Protein AF-A0A9W8P6G5-F1 (afdb_monomer_lite)

Structure (mmCIF, N/CA/C/O backbone):
data_AF-A0A9W8P6G5-F1
#
_entry.id   AF-A0A9W8P6G5-F1
#
loop_
_atom_site.group_PDB
_atom_site.id
_atom_site.type_symbol
_atom_site.label_atom_id
_atom_site.label_alt_id
_atom_site.label_comp_id
_atom_site.label_asym_id
_atom_site.label_entity_id
_atom_site.label_seq_id
_atom_site.pdbx_PDB_ins_code
_atom_site.Cartn_x
_atom_site.Cartn_y
_atom_site.Cartn_z
_atom_site.occupancy
_atom_site.B_iso_or_equiv
_atom_site.auth_seq_id
_atom_site.auth_comp_id
_atom_site.auth_asym_id
_atom_site.auth_atom_id
_atom_site.pdbx_PDB_model_num
ATOM 1 N N . PHE A 1 1 ? 13.812 -18.968 -10.336 1.00 91.19 1 PHE A N 1
ATOM 2 C CA . PHE A 1 1 ? 12.699 -19.019 -11.310 1.00 91.19 1 PHE A CA 1
ATOM 3 C C . PHE A 1 1 ? 12.778 -17.859 -12.297 1.00 91.19 1 PHE A C 1
ATOM 5 O O . PHE A 1 1 ? 13.149 -18.096 -13.442 1.00 91.19 1 PHE A O 1
ATOM 12 N N . ASN A 1 2 ? 12.511 -16.616 -11.873 1.00 91.50 2 ASN A N 1
ATOM 13 C CA . ASN A 1 2 ? 12.300 -15.522 -12.827 1.00 91.50 2 ASN A CA 1
ATOM 14 C C . ASN A 1 2 ? 13.568 -15.050 -13.570 1.00 91.50 2 ASN A C 1
ATOM 16 O O . ASN A 1 2 ? 13.458 -14.570 -14.688 1.00 91.50 2 ASN A O 1
ATOM 20 N N . HIS A 1 3 ? 14.771 -15.324 -13.045 1.00 89.00 3 HIS A N 1
ATOM 21 C CA . HIS A 1 3 ? 16.033 -15.153 -13.786 1.00 89.00 3 HIS A CA 1
ATOM 22 C C . HIS A 1 3 ? 16.044 -15.883 -15.148 1.00 89.00 3 HIS A C 1
ATOM 24 O O . HIS A 1 3 ? 16.678 -15.420 -16.088 1.00 89.00 3 HIS A O 1
ATOM 30 N N . ARG A 1 4 ? 15.312 -16.998 -15.289 1.00 92.75 4 ARG A N 1
ATOM 31 C CA . ARG A 1 4 ? 15.231 -17.760 -16.546 1.00 92.75 4 ARG A CA 1
ATOM 32 C C . ARG A 1 4 ? 14.112 -17.291 -17.480 1.00 92.75 4 ARG A C 1
ATOM 34 O O . ARG A 1 4 ? 14.290 -17.345 -18.689 1.00 92.75 4 ARG A O 1
ATOM 41 N N . TYR A 1 5 ? 12.961 -16.908 -16.931 1.00 93.44 5 TYR A N 1
ATOM 42 C CA . TYR A 1 5 ? 11.731 -16.686 -17.710 1.00 93.44 5 TYR A CA 1
ATOM 43 C C . TYR A 1 5 ? 11.374 -15.217 -17.918 1.00 93.44 5 TYR A C 1
ATOM 45 O O . TYR A 1 5 ? 10.550 -14.914 -18.77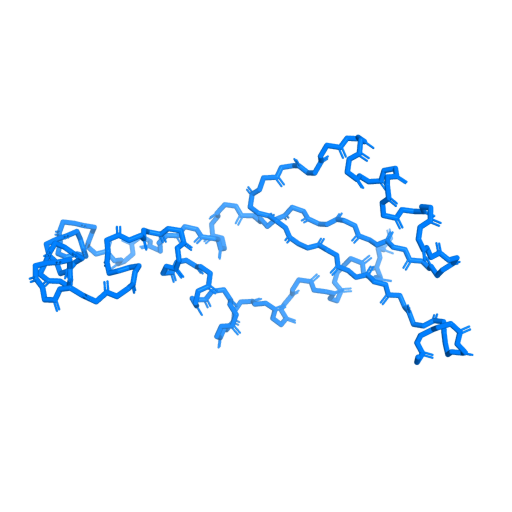0 1.00 93.44 5 TYR A O 1
ATOM 53 N N . GLN A 1 6 ? 12.018 -14.323 -17.172 1.00 93.06 6 GLN A N 1
ATOM 54 C CA . GLN A 1 6 ? 11.970 -12.883 -17.372 1.00 93.06 6 GLN A CA 1
ATOM 55 C C . GLN A 1 6 ? 10.550 -12.271 -17.380 1.00 93.06 6 GLN A C 1
ATOM 57 O O . GLN A 1 6 ? 10.283 -11.326 -18.119 1.00 93.06 6 GLN A O 1
ATOM 62 N N . TYR A 1 7 ? 9.634 -12.785 -16.550 1.00 93.75 7 TYR A N 1
ATOM 63 C CA . TYR A 1 7 ? 8.308 -12.185 -16.377 1.00 93.75 7 TYR A CA 1
ATOM 64 C C . TYR A 1 7 ? 8.409 -10.814 -15.699 1.00 93.75 7 TYR A C 1
ATOM 66 O O . TYR A 1 7 ? 9.255 -10.642 -14.815 1.00 93.75 7 TYR A O 1
ATOM 74 N N . PRO A 1 8 ? 7.538 -9.858 -16.059 1.00 93.75 8 PRO A N 1
ATOM 75 C CA . PRO A 1 8 ? 7.537 -8.549 -15.430 1.00 93.75 8 PRO A CA 1
ATOM 76 C C . PRO A 1 8 ? 7.104 -8.621 -13.963 1.00 93.75 8 PRO A C 1
ATOM 78 O O . PRO A 1 8 ? 6.306 -9.477 -13.574 1.00 93.75 8 PRO A O 1
ATOM 81 N N . TRP A 1 9 ? 7.587 -7.673 -13.165 1.00 93.81 9 TRP A N 1
ATOM 82 C CA . TRP A 1 9 ? 7.105 -7.439 -11.805 1.00 93.81 9 TRP A CA 1
ATOM 83 C C . TRP A 1 9 ? 6.168 -6.238 -11.771 1.00 93.81 9 TRP A C 1
ATOM 85 O O . TRP A 1 9 ? 6.439 -5.219 -12.401 1.00 93.81 9 TRP A O 1
ATOM 95 N N . VAL A 1 10 ? 5.089 -6.339 -10.997 1.00 93.44 10 VAL A N 1
ATOM 96 C CA . VAL A 1 10 ? 4.181 -5.221 -10.724 1.00 93.44 10 VAL A CA 1
ATOM 97 C C . VAL A 1 10 ? 4.102 -5.040 -9.215 1.00 93.44 10 VAL A C 1
ATOM 99 O O . VAL A 1 10 ? 3.667 -5.942 -8.503 1.00 93.44 10 VAL A O 1
ATOM 102 N N . PHE A 1 11 ? 4.529 -3.876 -8.737 1.00 94.06 11 PHE A N 1
ATOM 103 C CA . PHE A 1 11 ? 4.421 -3.467 -7.343 1.00 94.06 11 PHE A CA 1
ATOM 104 C C . PHE A 1 11 ? 3.282 -2.464 -7.208 1.00 94.06 11 PHE A C 1
ATOM 106 O O . PHE A 1 11 ? 3.230 -1.481 -7.947 1.00 94.06 11 PHE A O 1
ATOM 113 N N . LEU A 1 12 ? 2.376 -2.710 -6.265 1.00 93.50 12 LEU A N 1
ATOM 114 C CA . LEU A 1 12 ? 1.247 -1.837 -5.957 1.00 93.50 12 LEU A CA 1
ATOM 115 C C . LEU A 1 12 ? 1.340 -1.396 -4.501 1.00 93.50 12 LEU A C 1
ATOM 117 O O . LEU A 1 12 ? 1.657 -2.216 -3.641 1.00 93.50 12 LEU A O 1
ATOM 121 N N . ASN A 1 13 ? 1.063 -0.124 -4.237 1.00 94.75 13 ASN A N 1
ATOM 122 C CA . ASN A 1 13 ? 1.048 0.427 -2.885 1.00 94.75 13 ASN A CA 1
ATOM 123 C C . ASN A 1 13 ? -0.043 1.488 -2.738 1.00 94.75 13 ASN A C 1
ATOM 125 O O . ASN A 1 13 ? -0.452 2.085 -3.732 1.00 94.75 13 ASN A O 1
ATOM 129 N N . ASP A 1 14 ? -0.524 1.718 -1.519 1.00 94.00 14 ASP A N 1
ATOM 130 C CA . ASP A 1 14 ? -1.473 2.794 -1.209 1.00 94.00 14 ASP A CA 1
ATOM 131 C C . ASP A 1 14 ? -0.808 4.172 -1.066 1.00 94.00 14 ASP A C 1
ATOM 133 O O . ASP A 1 14 ? -1.494 5.193 -1.038 1.00 94.00 14 ASP A O 1
ATOM 137 N N . GLU A 1 15 ? 0.525 4.205 -1.063 1.00 94.81 15 GLU A N 1
ATOM 138 C CA . GLU A 1 15 ? 1.347 5.413 -1.098 1.00 94.81 15 GLU A CA 1
ATOM 139 C C . GLU A 1 15 ? 2.373 5.369 -2.241 1.00 94.81 15 GLU A C 1
ATOM 141 O O . GLU A 1 15 ? 2.736 4.306 -2.752 1.00 94.81 15 GLU A O 1
ATOM 146 N N . GLU A 1 16 ? 2.877 6.537 -2.639 1.00 95.31 16 GLU A N 1
ATOM 147 C CA . GLU A 1 16 ? 3.898 6.643 -3.682 1.00 95.31 16 GLU A CA 1
ATOM 148 C C . GLU A 1 16 ? 5.195 5.935 -3.273 1.00 95.31 16 GLU A C 1
ATOM 150 O O . GLU A 1 16 ? 5.779 6.204 -2.222 1.00 95.31 16 GLU A O 1
ATOM 155 N N . PHE A 1 17 ? 5.693 5.053 -4.141 1.00 97.00 17 PHE A N 1
ATOM 156 C CA . PHE A 1 17 ? 6.997 4.432 -3.935 1.00 97.00 17 PHE A CA 1
ATOM 157 C C . PHE A 1 17 ? 8.111 5.476 -4.053 1.00 97.00 17 PHE A C 1
ATOM 159 O O . PHE A 1 17 ? 8.192 6.213 -5.043 1.00 97.00 17 PHE A O 1
ATOM 166 N N . THR A 1 18 ? 9.026 5.481 -3.085 1.00 97.81 18 THR A N 1
ATOM 167 C CA . THR A 1 18 ? 10.192 6.367 -3.102 1.00 97.81 18 THR A CA 1
ATOM 168 C C . THR A 1 18 ? 11.150 6.007 -4.241 1.00 97.81 18 THR A C 1
ATOM 170 O O . THR A 1 18 ? 11.234 4.856 -4.678 1.00 97.81 18 THR A O 1
ATOM 173 N N . ASN A 1 19 ? 11.918 6.991 -4.717 1.00 97.25 19 ASN A N 1
ATOM 174 C CA . ASN A 1 19 ? 12.937 6.751 -5.746 1.00 97.25 19 ASN A CA 1
ATOM 175 C C . ASN A 1 19 ? 14.022 5.779 -5.266 1.00 97.25 19 ASN A C 1
ATOM 177 O O . ASN A 1 19 ? 14.529 4.994 -6.061 1.00 97.25 19 ASN A O 1
ATOM 181 N N . GLU A 1 20 ? 14.339 5.806 -3.971 1.00 97.88 20 GLU A N 1
ATOM 182 C CA . GLU A 1 20 ? 15.262 4.859 -3.349 1.00 97.88 20 GLU A CA 1
ATOM 183 C C . GLU A 1 20 ? 14.742 3.423 -3.464 1.00 97.88 20 GLU A C 1
ATOM 185 O O . GLU A 1 20 ? 15.450 2.558 -3.975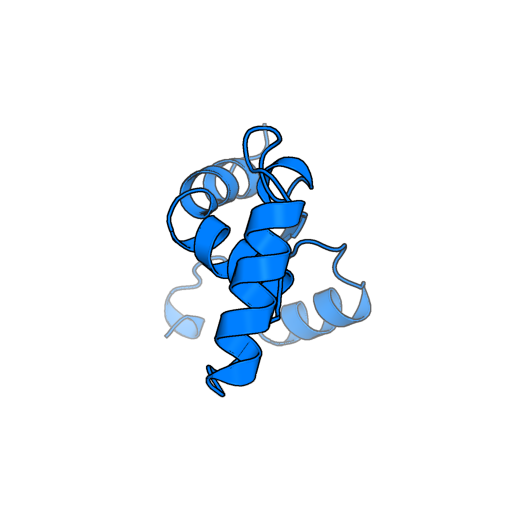 1.00 97.88 20 GLU A O 1
ATOM 190 N N . PHE A 1 21 ? 13.480 3.181 -3.092 1.00 97.62 21 PHE A N 1
ATOM 191 C CA . PHE A 1 21 ? 12.870 1.858 -3.208 1.00 97.62 21 PHE A CA 1
ATOM 192 C C . PHE A 1 21 ? 12.845 1.370 -4.661 1.00 97.62 21 PHE A C 1
ATOM 194 O O . PHE A 1 21 ? 13.267 0.250 -4.946 1.00 97.62 21 PHE A O 1
ATOM 201 N N . LYS A 1 22 ? 12.405 2.226 -5.596 1.00 96.69 22 LYS A N 1
ATOM 202 C CA . LYS A 1 22 ? 12.393 1.900 -7.031 1.00 96.69 22 LYS A CA 1
ATOM 203 C C . LYS A 1 22 ? 13.796 1.545 -7.530 1.00 96.69 22 LYS A C 1
ATOM 205 O O . LYS A 1 22 ? 13.952 0.562 -8.247 1.00 96.69 22 LYS A O 1
ATOM 210 N N . GLY A 1 23 ? 14.808 2.314 -7.123 1.00 96.81 23 GLY A N 1
ATOM 211 C CA . GLY A 1 23 ? 16.207 2.077 -7.470 1.00 96.81 23 GLY A CA 1
ATOM 212 C C . GLY A 1 23 ? 16.719 0.732 -6.962 1.00 96.81 23 GLY A C 1
ATOM 213 O O . GLY A 1 23 ? 17.274 -0.032 -7.744 1.00 96.81 23 GLY A O 1
ATOM 214 N N . LEU A 1 24 ? 16.472 0.408 -5.689 1.00 97.50 24 LEU A N 1
ATOM 215 C CA . LEU A 1 24 ? 16.873 -0.873 -5.099 1.00 97.50 24 LEU A CA 1
ATOM 216 C C . LEU A 1 24 ? 16.229 -2.061 -5.823 1.00 97.50 24 LEU A C 1
ATOM 218 O O . LEU A 1 24 ? 16.920 -3.011 -6.168 1.00 97.50 24 LEU A O 1
ATOM 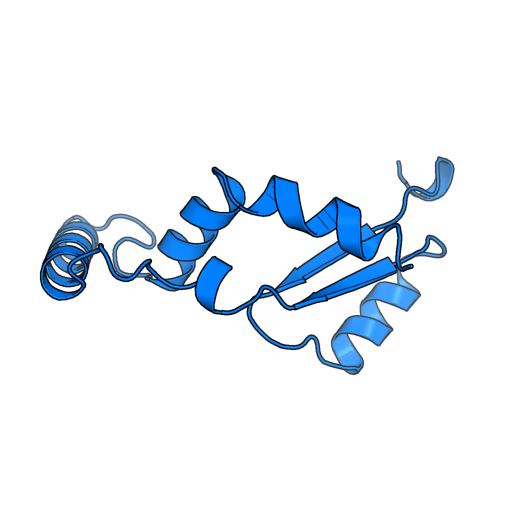222 N N . VAL A 1 25 ? 14.932 -1.992 -6.132 1.00 96.06 25 VAL A N 1
ATOM 223 C CA . VAL A 1 25 ? 14.233 -3.069 -6.855 1.00 96.06 25 VAL A CA 1
ATOM 224 C C . VAL A 1 25 ? 14.804 -3.283 -8.261 1.00 96.06 25 VAL A C 1
ATOM 226 O O . VAL A 1 25 ? 14.962 -4.425 -8.691 1.00 96.06 25 VAL A O 1
ATOM 229 N N . LEU A 1 26 ? 15.132 -2.205 -8.979 1.00 94.50 26 LEU A N 1
ATOM 230 C CA . LEU A 1 26 ? 15.697 -2.286 -10.330 1.00 94.50 26 LEU A CA 1
ATOM 231 C C . LEU A 1 26 ? 17.120 -2.868 -10.359 1.00 94.50 26 LEU A C 1
ATOM 233 O O . LEU A 1 26 ? 17.541 -3.360 -11.401 1.00 94.50 26 LEU A O 1
ATOM 237 N N . LEU A 1 27 ? 17.854 -2.849 -9.241 1.00 95.88 27 LEU A N 1
ATOM 238 C CA . LEU A 1 27 ? 19.160 -3.513 -9.137 1.00 95.88 27 LEU A CA 1
ATOM 239 C C . LEU A 1 27 ? 19.036 -5.039 -9.007 1.00 95.88 27 LEU A C 1
ATOM 241 O O . LEU A 1 27 ? 19.950 -5.763 -9.399 1.00 95.88 27 LEU A O 1
ATOM 245 N N . GLU A 1 28 ? 17.907 -5.533 -8.497 1.00 94.31 28 GLU A N 1
ATOM 246 C CA . GLU A 1 28 ? 17.691 -6.960 -8.223 1.00 94.31 28 GLU A CA 1
ATOM 247 C C . GLU A 1 28 ? 17.186 -7.749 -9.443 1.00 94.31 28 GLU A C 1
ATOM 249 O O . GLU A 1 28 ? 17.180 -8.985 -9.439 1.00 94.31 28 GLU A O 1
ATOM 254 N N . THR A 1 29 ? 16.733 -7.075 -10.507 1.00 92.94 29 THR A N 1
ATOM 255 C CA . THR A 1 29 ? 16.174 -7.750 -11.685 1.00 92.94 29 THR A CA 1
ATOM 256 C C . THR A 1 29 ? 16.388 -6.979 -12.984 1.00 92.94 29 THR A C 1
ATOM 258 O O . THR A 1 29 ? 16.247 -5.766 -13.038 1.00 92.94 29 THR A O 1
ATOM 261 N N . ASN A 1 30 ? 16.642 -7.715 -14.070 1.00 90.75 30 ASN A N 1
ATOM 262 C CA . ASN A 1 30 ? 16.716 -7.162 -15.430 1.00 90.75 30 ASN A CA 1
ATOM 263 C C . ASN A 1 30 ? 15.368 -7.216 -16.174 1.00 90.75 30 ASN A C 1
ATOM 265 O O . ASN A 1 30 ? 15.275 -6.812 -17.332 1.00 90.75 30 ASN A O 1
ATOM 269 N N . THR A 1 31 ? 14.327 -7.758 -15.540 1.00 94.50 31 THR A N 1
ATOM 270 C CA . THR A 1 31 ? 12.974 -7.819 -16.107 1.00 94.50 31 THR A CA 1
ATOM 271 C C . THR A 1 31 ? 12.287 -6.462 -16.017 1.00 94.50 31 THR A C 1
ATOM 273 O O . THR A 1 31 ? 12.585 -5.713 -15.088 1.00 94.50 31 THR A O 1
ATOM 276 N N . PRO A 1 32 ? 11.284 -6.171 -16.863 1.00 93.75 32 PRO A N 1
ATOM 277 C CA . PRO A 1 32 ? 10.454 -4.987 -16.679 1.00 93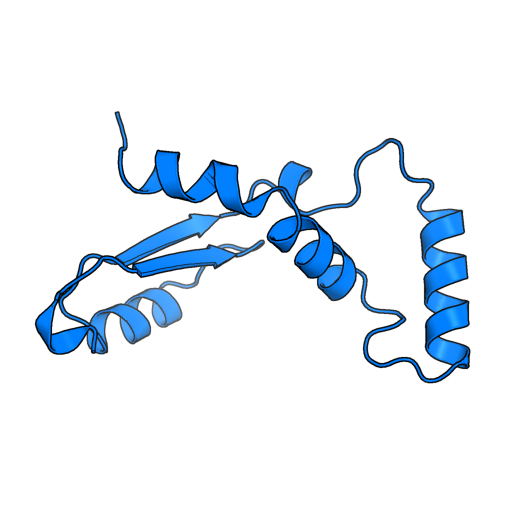.75 32 PRO A CA 1
ATOM 278 C C . PRO A 1 32 ? 9.834 -4.949 -15.275 1.00 93.75 32 PRO A C 1
ATOM 280 O O . PRO A 1 32 ? 9.357 -5.969 -14.768 1.00 93.75 32 PRO A O 1
ATOM 283 N N . VAL A 1 33 ? 9.848 -3.773 -14.652 1.00 95.00 33 VAL A N 1
ATOM 284 C CA . VAL A 1 33 ? 9.235 -3.530 -13.344 1.00 95.00 33 VAL A CA 1
ATOM 285 C C . VAL A 1 33 ? 8.292 -2.343 -13.458 1.00 95.00 33 VAL A C 1
ATOM 287 O O . VAL A 1 33 ? 8.675 -1.282 -13.949 1.00 95.00 33 VAL A O 1
ATOM 290 N N . TYR A 1 34 ? 7.069 -2.522 -12.976 1.00 94.06 34 TYR A N 1
ATOM 291 C CA . TYR A 1 34 ? 6.031 -1.503 -12.949 1.00 94.06 34 TYR A CA 1
ATOM 292 C C . TYR A 1 34 ? 5.681 -1.168 -11.504 1.00 94.06 34 TYR A C 1
ATOM 294 O O . TYR A 1 34 ? 5.536 -2.059 -10.667 1.00 94.06 34 TYR A O 1
ATOM 302 N N . PHE A 1 35 ? 5.518 0.120 -11.224 1.00 94.12 35 PHE A N 1
ATOM 303 C CA . PHE A 1 35 ? 5.110 0.628 -9.919 1.00 94.12 35 PHE A CA 1
ATOM 304 C C . PHE A 1 35 ? 3.779 1.353 -10.087 1.00 94.12 35 PHE A C 1
ATOM 306 O O . PHE A 1 35 ? 3.696 2.298 -10.869 1.00 94.12 35 PHE A O 1
ATOM 313 N N . GLY A 1 36 ? 2.748 0.903 -9.380 1.00 92.12 36 GLY A N 1
ATOM 314 C CA . GLY A 1 36 ? 1.418 1.498 -9.407 1.00 92.12 36 GLY A CA 1
ATOM 315 C C . GLY A 1 36 ? 1.000 2.018 -8.038 1.00 92.12 36 GLY A C 1
ATOM 316 O O . GLY A 1 36 ? 1.178 1.339 -7.027 1.00 92.12 36 GLY A O 1
ATOM 317 N N . LEU A 1 37 ? 0.405 3.208 -8.025 1.00 93.06 37 LEU A N 1
ATOM 318 C CA . LEU A 1 37 ? -0.313 3.732 -6.870 1.00 93.06 37 LEU A CA 1
ATOM 319 C C . LEU A 1 37 ? -1.757 3.223 -6.913 1.00 93.06 37 LEU A C 1
ATOM 321 O O . LEU A 1 37 ? -2.442 3.364 -7.928 1.00 93.06 37 LEU A O 1
ATOM 325 N N . ILE A 1 38 ? -2.224 2.635 -5.816 1.00 91.75 38 ILE A N 1
ATOM 326 C CA . ILE A 1 38 ? -3.612 2.209 -5.663 1.00 91.75 38 ILE A CA 1
ATOM 327 C C . ILE A 1 38 ? -4.462 3.467 -5.436 1.00 91.75 38 ILE A C 1
ATOM 329 O O . ILE A 1 38 ? -4.210 4.199 -4.477 1.00 91.75 38 ILE A O 1
ATOM 333 N N . PRO A 1 39 ? -5.488 3.732 -6.270 1.00 91.56 39 PRO A N 1
ATOM 334 C CA . PRO A 1 39 ? -6.411 4.833 -6.031 1.00 91.56 39 PRO A CA 1
ATOM 335 C C . PRO A 1 39 ? -7.017 4.741 -4.632 1.00 91.56 39 PRO A C 1
ATOM 337 O O . PRO A 1 39 ? -7.422 3.662 -4.186 1.00 91.56 39 PRO A O 1
ATOM 340 N N . LYS A 1 40 ? -7.120 5.873 -3.936 1.00 90.94 40 LYS A N 1
ATOM 341 C CA . LYS A 1 40 ? -7.559 5.900 -2.538 1.00 90.94 40 LYS A CA 1
ATOM 342 C C . LYS A 1 40 ? -8.925 5.237 -2.365 1.00 90.94 40 LYS A C 1
ATOM 344 O O . LYS A 1 40 ? -9.114 4.472 -1.427 1.00 90.94 40 LYS A O 1
ATOM 349 N N . GLU A 1 41 ? -9.842 5.449 -3.301 1.00 89.50 41 GLU A N 1
ATOM 350 C CA . GLU A 1 41 ? -11.202 4.897 -3.319 1.00 89.50 41 GLU A CA 1
ATOM 351 C C . GLU A 1 41 ? -11.210 3.362 -3.400 1.00 89.50 41 GLU A C 1
ATOM 353 O O . GLU A 1 41 ? -12.125 2.701 -2.907 1.00 89.50 41 GLU A O 1
ATOM 358 N N . GLN A 1 42 ? -10.173 2.782 -4.004 1.00 89.19 42 GLN A N 1
ATOM 359 C CA . GLN A 1 42 ? -9.977 1.339 -4.116 1.00 89.19 42 GLN A CA 1
ATOM 360 C C . GLN A 1 42 ? -9.280 0.731 -2.896 1.00 89.19 42 GLN A C 1
ATOM 362 O O . GLN A 1 42 ? -9.363 -0.482 -2.701 1.00 89.19 42 GLN A O 1
ATOM 367 N N . TRP A 1 43 ? -8.643 1.555 -2.059 1.00 92.38 43 TRP A N 1
ATOM 368 C CA . TRP A 1 43 ? -7.950 1.119 -0.850 1.00 92.38 43 TRP A CA 1
ATOM 369 C C . TRP A 1 43 ? -8.746 1.360 0.431 1.00 92.38 43 TRP A C 1
ATOM 371 O O . TRP A 1 43 ? -8.854 0.460 1.260 1.00 92.38 43 TRP A O 1
ATOM 381 N N . VAL A 1 44 ? -9.362 2.529 0.600 1.00 91.44 44 VAL A N 1
ATOM 382 C CA . VAL A 1 44 ? -10.099 2.879 1.824 1.00 91.44 44 VAL A CA 1
ATOM 383 C C . VAL A 1 44 ? -11.456 2.185 1.901 1.00 91.44 44 VAL A C 1
ATOM 385 O O . VAL A 1 44 ? -11.952 1.660 0.905 1.00 91.44 44 VAL A O 1
ATOM 388 N N . GLN A 1 45 ? -12.065 2.173 3.087 1.00 89.56 45 GLN A N 1
ATOM 389 C CA . GLN A 1 45 ? -13.414 1.643 3.267 1.00 89.56 45 GLN A CA 1
ATOM 390 C C . GLN A 1 45 ? -14.420 2.368 2.350 1.00 89.56 45 GLN A C 1
ATOM 392 O O . GLN A 1 45 ? -14.405 3.599 2.286 1.00 89.56 45 GLN A O 1
ATOM 397 N N . PRO A 1 46 ? -15.301 1.635 1.647 1.00 91.00 46 PRO A N 1
ATOM 398 C CA . PRO A 1 46 ? -16.355 2.245 0.845 1.00 91.00 46 PRO A CA 1
ATOM 399 C C . PRO A 1 46 ? -17.337 3.056 1.694 1.00 91.00 46 PRO A C 1
ATOM 401 O O . PRO A 1 46 ? -17.607 2.711 2.842 1.00 91.00 46 PRO A O 1
ATOM 404 N N . ALA A 1 47 ? -17.964 4.067 1.090 1.00 91.75 47 ALA A N 1
ATOM 405 C CA . ALA A 1 47 ? -18.873 4.985 1.782 1.00 91.75 47 ALA A CA 1
ATOM 406 C C . ALA A 1 47 ? -20.128 4.325 2.393 1.00 91.75 47 ALA A C 1
ATOM 408 O O . ALA A 1 47 ? -20.767 4.911 3.259 1.00 91.75 47 ALA A O 1
ATOM 409 N N . TRP A 1 48 ? -20.499 3.119 1.952 1.00 92.81 48 TRP A N 1
ATOM 410 C CA . TRP A 1 48 ? -21.621 2.369 2.529 1.00 92.81 48 TRP A CA 1
ATOM 411 C C . TRP A 1 48 ? -21.254 1.609 3.812 1.00 92.81 48 TRP A C 1
ATOM 413 O O . TRP A 1 48 ? -22.128 0.987 4.418 1.00 92.81 48 TRP A O 1
ATOM 423 N N . ILE A 1 49 ? -19.980 1.608 4.217 1.00 93.19 49 ILE A N 1
ATOM 424 C CA . ILE A 1 49 ? -19.556 1.044 5.496 1.00 93.19 49 ILE A CA 1
ATOM 425 C C . ILE A 1 49 ? -19.672 2.107 6.586 1.00 93.19 49 ILE A C 1
ATOM 427 O O . ILE A 1 49 ? -19.106 3.192 6.493 1.00 93.19 49 ILE A O 1
ATOM 431 N N . ASP A 1 50 ? -20.384 1.753 7.650 1.00 95.56 50 ASP A N 1
ATOM 432 C CA . ASP A 1 50 ? -20.438 2.526 8.886 1.00 95.56 50 ASP A CA 1
ATOM 433 C C . ASP A 1 50 ? -19.106 2.381 9.635 1.00 95.56 50 ASP A C 1
ATOM 435 O O . ASP A 1 50 ? -18.806 1.328 10.211 1.00 95.56 50 ASP A O 1
ATOM 439 N N . GLU A 1 51 ? -18.289 3.433 9.592 1.00 93.31 51 GLU A N 1
ATOM 440 C CA . GLU A 1 51 ? -16.959 3.416 10.199 1.00 93.31 51 GLU A CA 1
ATOM 441 C C . GLU A 1 51 ? -17.019 3.296 11.727 1.00 93.31 51 GLU A C 1
ATOM 443 O O . GLU A 1 51 ? -16.171 2.619 12.298 1.00 93.31 51 GLU A O 1
ATOM 448 N N . GLY A 1 52 ? -18.053 3.835 12.384 1.00 95.56 52 GLY A N 1
ATOM 449 C CA . GLY A 1 52 ? -18.214 3.710 13.835 1.00 95.56 52 GLY A CA 1
ATOM 450 C C . GLY A 1 52 ? -18.439 2.257 14.257 1.00 95.56 52 GLY A C 1
ATOM 451 O O . GLY A 1 52 ? -17.778 1.752 15.165 1.00 95.56 52 GLY A O 1
ATOM 452 N N . LYS A 1 53 ? -19.302 1.528 13.536 1.00 95.94 53 LYS A N 1
ATOM 453 C CA . LYS A 1 53 ? -19.495 0.081 13.763 1.00 95.94 53 LYS A CA 1
ATOM 454 C C . LYS A 1 53 ? -18.251 -0.735 13.423 1.00 95.94 53 LYS A C 1
ATOM 456 O O . LYS A 1 53 ? -17.960 -1.737 14.089 1.00 95.94 53 LYS A O 1
ATOM 461 N N . ALA A 1 54 ? -17.535 -0.352 12.367 1.00 94.62 54 ALA A N 1
ATOM 462 C CA . ALA A 1 54 ? -16.305 -1.024 11.970 1.00 94.62 54 ALA A CA 1
ATOM 463 C C . ALA A 1 54 ? -15.205 -0.842 13.026 1.00 94.62 54 ALA A C 1
ATOM 465 O O . ALA A 1 54 ? -14.530 -1.814 13.366 1.00 94.62 54 ALA A O 1
ATOM 466 N N . GLU A 1 55 ? -15.066 0.365 13.572 1.00 95.25 55 GLU A N 1
ATOM 467 C CA . GLU A 1 55 ? -14.145 0.702 14.653 1.00 95.25 55 GLU A CA 1
ATOM 468 C C . GLU A 1 55 ? -14.464 -0.071 15.929 1.00 95.25 55 GLU A C 1
ATOM 470 O O . GLU A 1 55 ? -13.589 -0.758 16.455 1.00 95.25 55 GLU A O 1
ATOM 475 N N . GLU A 1 56 ? -15.722 -0.075 16.368 1.00 96.56 56 GLU A N 1
ATOM 476 C CA . GLU A 1 56 ? -16.140 -0.836 17.547 1.00 96.56 56 GLU A CA 1
ATOM 477 C C . GLU A 1 56 ? -15.824 -2.335 17.392 1.00 96.56 56 GLU A C 1
ATOM 479 O O . GLU A 1 56 ? -15.291 -2.981 18.295 1.00 96.56 56 GLU A O 1
ATOM 484 N N . SER A 1 57 ? -16.078 -2.893 16.206 1.00 95.19 57 SER A N 1
ATOM 485 C CA . SER A 1 57 ? -15.753 -4.291 15.910 1.00 95.19 57 SER A CA 1
ATOM 486 C C . SER A 1 57 ? -14.243 -4.552 15.943 1.00 95.19 57 SER A C 1
ATOM 488 O O . SER A 1 57 ? -13.814 -5.591 16.440 1.00 95.19 57 SER A O 1
ATOM 490 N N . ARG A 1 58 ? -13.425 -3.621 15.435 1.00 95.75 58 ARG A N 1
ATOM 491 C CA . ARG A 1 58 ? -11.956 -3.697 15.502 1.00 95.75 58 ARG A CA 1
ATOM 492 C C . ARG A 1 58 ? -11.450 -3.646 16.948 1.00 95.75 58 ARG A C 1
ATOM 494 O O . ARG A 1 58 ? -10.574 -4.432 17.304 1.00 95.75 58 ARG A O 1
ATOM 501 N N . HIS A 1 59 ? -12.044 -2.808 17.798 1.00 95.69 59 HIS A N 1
ATOM 502 C CA . HIS A 1 59 ? -11.747 -2.783 19.233 1.00 95.69 59 HIS A CA 1
ATOM 503 C C . HIS A 1 59 ? -12.034 -4.129 19.904 1.00 95.69 59 HIS A C 1
ATOM 505 O O . HIS A 1 59 ? -11.164 -4.657 20.594 1.00 95.69 59 HIS A O 1
ATOM 511 N N . ARG A 1 60 ? -13.187 -4.749 19.622 1.00 96.44 60 ARG A N 1
ATOM 512 C CA . ARG A 1 60 ? -13.508 -6.088 20.148 1.00 96.44 60 ARG A CA 1
ATOM 513 C C . ARG A 1 60 ? -12.497 -7.152 19.704 1.00 96.44 60 ARG A C 1
ATOM 515 O O . ARG A 1 60 ? -12.103 -7.998 20.501 1.00 96.44 60 ARG A O 1
ATOM 522 N N . LEU A 1 61 ? -12.038 -7.107 18.449 1.00 94.94 61 LEU A N 1
ATOM 523 C CA . LEU A 1 61 ? -11.007 -8.031 17.952 1.00 94.94 61 LEU A CA 1
ATOM 524 C C . LEU A 1 61 ? -9.664 -7.831 18.667 1.00 94.94 61 LEU A C 1
ATOM 526 O O . LEU A 1 61 ? -8.976 -8.806 18.972 1.00 94.94 61 LEU A O 1
ATOM 530 N N . LYS A 1 62 ? -9.305 -6.580 18.969 1.00 95.31 62 LYS A N 1
ATOM 531 C CA . LYS A 1 62 ? -8.113 -6.256 19.760 1.00 95.31 62 LYS A CA 1
ATOM 532 C C . LYS A 1 62 ? -8.203 -6.814 21.177 1.00 95.31 62 LYS A C 1
ATOM 534 O O . LYS A 1 62 ? -7.250 -7.429 21.641 1.00 95.31 62 LYS A O 1
ATOM 539 N N . GLU A 1 63 ? -9.344 -6.643 21.843 1.00 96.56 63 GLU A N 1
ATOM 540 C CA . GLU A 1 63 ? -9.594 -7.182 23.190 1.00 96.56 63 GLU A CA 1
ATOM 541 C C . GLU A 1 63 ? -9.504 -8.713 23.228 1.00 96.56 63 GLU A C 1
ATOM 543 O O . GLU A 1 63 ? -9.032 -9.294 24.203 1.00 96.56 63 GLU A O 1
ATOM 548 N N . GLN A 1 64 ? -9.889 -9.372 22.135 1.00 96.94 64 GLN A N 1
ATOM 549 C CA . GLN A 1 64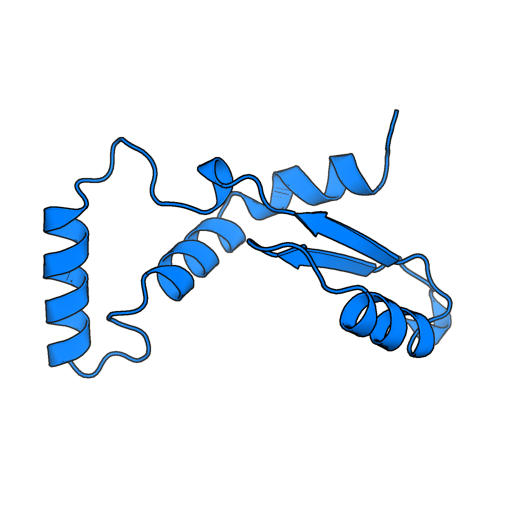 ? -9.754 -10.818 21.950 1.00 96.94 64 GLN A CA 1
ATOM 550 C C . GLN A 1 64 ? -8.326 -11.268 21.590 1.00 96.94 64 GLN A C 1
ATOM 552 O O . GLN A 1 64 ? -8.109 -12.453 21.345 1.00 96.94 64 GLN A O 1
ATOM 557 N N . ASN A 1 65 ? -7.347 -10.356 21.569 1.00 95.06 65 ASN A N 1
ATOM 558 C CA . ASN A 1 65 ? -5.959 -10.606 21.166 1.00 95.06 65 ASN A CA 1
ATOM 559 C C . ASN A 1 65 ? -5.825 -11.194 19.749 1.00 95.06 65 ASN A C 1
ATOM 561 O O . ASN A 1 65 ? -4.908 -11.970 19.467 1.00 95.06 65 ASN A O 1
ATOM 565 N N . ILE A 1 66 ? -6.729 -10.822 18.837 1.00 94.31 66 ILE A N 1
ATOM 566 C CA . ILE A 1 66 ? -6.616 -11.195 17.426 1.00 94.31 66 ILE A CA 1
ATOM 567 C C . ILE A 1 66 ? -5.521 -10.351 16.776 1.00 94.31 66 ILE A C 1
ATOM 569 O O . ILE A 1 66 ? -5.542 -9.119 16.830 1.00 94.31 66 ILE A O 1
ATOM 573 N N . ILE A 1 67 ? -4.566 -11.022 16.134 1.00 93.88 67 ILE A N 1
ATOM 574 C CA . ILE A 1 67 ? -3.440 -10.373 15.457 1.00 93.88 67 ILE A CA 1
ATOM 575 C C . ILE A 1 67 ? -3.978 -9.430 14.372 1.00 93.88 67 ILE A C 1
ATOM 577 O O . ILE A 1 67 ? -4.815 -9.822 13.559 1.00 93.88 67 ILE A O 1
ATOM 581 N N . TYR A 1 68 ? -3.504 -8.181 14.383 1.00 92.19 68 TYR A N 1
ATOM 582 C CA . TYR A 1 68 ? -3.959 -7.093 13.505 1.00 92.19 68 TYR A CA 1
ATOM 583 C C . TYR A 1 68 ? -5.456 -6.749 13.626 1.00 92.19 68 TYR A C 1
ATOM 585 O O . TYR A 1 68 ? -6.004 -6.089 12.743 1.00 92.19 68 TYR A O 1
ATOM 593 N N . GLY A 1 69 ? -6.125 -7.163 14.709 1.00 89.31 69 GLY A N 1
ATOM 594 C CA . GLY A 1 69 ? -7.562 -6.964 14.910 1.00 89.31 69 GLY A CA 1
ATOM 595 C C . GLY A 1 69 ? -8.006 -5.497 14.873 1.00 89.31 69 GLY A C 1
ATOM 596 O O . GLY A 1 69 ? -9.100 -5.201 14.389 1.00 89.31 69 GLY A O 1
ATOM 597 N N . ASP A 1 70 ? -7.137 -4.580 15.304 1.00 92.44 70 ASP A N 1
ATOM 598 C CA . ASP A 1 70 ? -7.347 -3.130 15.274 1.00 92.44 70 ASP A CA 1
ATOM 599 C C . ASP A 1 70 ? -6.801 -2.425 14.023 1.00 92.44 70 ASP A C 1
ATOM 601 O O . ASP A 1 70 ? -7.080 -1.244 13.816 1.00 92.44 70 ASP A O 1
ATOM 605 N N . SER A 1 71 ? -6.069 -3.124 13.153 1.00 93.00 71 SER A N 1
ATOM 606 C CA . SER A 1 71 ? -5.424 -2.511 11.991 1.00 93.00 71 SER A CA 1
ATOM 607 C C . SER A 1 71 ? -6.412 -2.287 10.843 1.00 93.00 71 SER A C 1
ATOM 609 O O . SER A 1 71 ? -6.871 -3.220 10.177 1.00 93.00 71 SER A O 1
ATOM 611 N N . SER A 1 72 ? -6.712 -1.019 10.561 1.00 90.56 72 SER A N 1
ATOM 612 C CA . SER A 1 72 ? -7.508 -0.622 9.395 1.00 90.56 72 SER A CA 1
ATOM 613 C C . SER A 1 72 ? -6.781 -0.911 8.077 1.00 90.56 72 SER A C 1
ATOM 615 O O . SER A 1 72 ? -7.399 -1.421 7.143 1.00 90.56 72 SER A O 1
ATOM 617 N N . SER A 1 73 ? -5.467 -0.673 8.008 1.00 92.06 73 SER A N 1
ATOM 618 C CA . SER A 1 73 ? -4.656 -0.962 6.819 1.00 92.06 73 SER A CA 1
ATOM 619 C C . SER A 1 73 ? -4.612 -2.458 6.500 1.00 92.06 73 SER A C 1
ATOM 621 O O . SER A 1 73 ? -4.742 -2.836 5.338 1.00 92.06 73 SER A O 1
ATOM 623 N N . TYR A 1 74 ? -4.550 -3.329 7.513 1.00 93.19 74 TYR A N 1
ATOM 624 C CA . TYR A 1 74 ? -4.626 -4.777 7.309 1.00 93.19 74 TYR A CA 1
ATOM 625 C C . TYR A 1 74 ? -5.988 -5.207 6.745 1.00 93.19 74 TYR A C 1
ATOM 627 O O . TYR A 1 74 ? -6.061 -6.008 5.815 1.00 93.19 74 TYR A O 1
ATOM 635 N N . ARG A 1 75 ? -7.085 -4.621 7.241 1.00 92.94 75 ARG A N 1
ATOM 636 C CA . ARG A 1 75 ? -8.440 -4.871 6.717 1.00 92.94 75 ARG A CA 1
ATOM 637 C C . ARG A 1 75 ? -8.592 -4.384 5.274 1.00 92.94 75 ARG A C 1
ATOM 639 O O . ARG A 1 75 ? -9.201 -5.082 4.461 1.00 92.94 75 ARG A O 1
ATOM 646 N N . ASN A 1 76 ? -8.010 -3.231 4.946 1.00 93.19 76 ASN A N 1
ATOM 647 C CA . ASN A 1 76 ? -7.966 -2.706 3.581 1.00 93.19 76 ASN A CA 1
ATOM 648 C C . ASN A 1 76 ? -7.172 -3.632 2.653 1.00 93.19 76 ASN A C 1
ATOM 650 O O . ASN A 1 76 ? -7.681 -3.989 1.593 1.00 93.19 76 ASN A O 1
ATOM 654 N N . MET A 1 77 ? -6.004 -4.112 3.090 1.00 93.50 77 MET A N 1
ATOM 655 C CA . MET A 1 77 ? -5.191 -5.090 2.361 1.00 93.50 77 MET A CA 1
ATOM 656 C C . MET A 1 77 ? -5.970 -6.381 2.085 1.00 93.50 77 MET A C 1
ATOM 658 O O . MET A 1 77 ? -6.011 -6.843 0.942 1.00 93.50 77 MET A O 1
ATOM 662 N N . CYS A 1 78 ? -6.655 -6.935 3.092 1.00 91.75 78 CYS A N 1
ATOM 663 C CA . CYS A 1 78 ? -7.496 -8.117 2.903 1.00 91.75 78 CYS A CA 1
ATOM 664 C C . CYS A 1 78 ? -8.600 -7.867 1.866 1.00 91.75 78 CYS A C 1
ATOM 666 O O . CYS A 1 78 ? -8.814 -8.709 0.992 1.00 91.75 78 CYS A O 1
ATOM 668 N N . ARG A 1 79 ? -9.281 -6.710 1.914 1.00 91.12 79 ARG A N 1
ATOM 669 C CA . ARG A 1 79 ? -10.312 -6.343 0.926 1.00 91.12 79 ARG A CA 1
ATOM 670 C C . ARG A 1 79 ? -9.726 -6.213 -0.478 1.00 91.12 79 ARG A C 1
ATOM 672 O O . ARG A 1 79 ? -10.299 -6.737 -1.431 1.00 91.12 79 ARG A O 1
ATOM 679 N N . PHE A 1 80 ? -8.589 -5.534 -0.593 1.00 91.12 80 PHE A N 1
ATOM 680 C CA . PHE A 1 80 ? -7.905 -5.305 -1.855 1.00 91.12 80 PHE A CA 1
ATOM 681 C C . PHE A 1 80 ? -7.550 -6.632 -2.533 1.00 91.12 80 PHE A C 1
ATOM 683 O O . PHE A 1 80 ? -7.956 -6.872 -3.671 1.00 91.12 80 PHE A O 1
ATOM 690 N N . ASN A 1 81 ? -6.897 -7.537 -1.803 1.00 87.81 81 ASN A N 1
ATOM 691 C CA . ASN A 1 81 ? -6.489 -8.842 -2.324 1.00 87.81 81 ASN A CA 1
ATOM 692 C C . ASN A 1 81 ? -7.664 -9.790 -2.599 1.00 87.81 81 ASN A C 1
ATOM 694 O O . ASN A 1 81 ? -7.557 -10.640 -3.477 1.00 87.81 81 ASN A O 1
ATOM 698 N N . SER A 1 82 ? -8.790 -9.634 -1.896 1.00 87.75 82 SER A N 1
ATOM 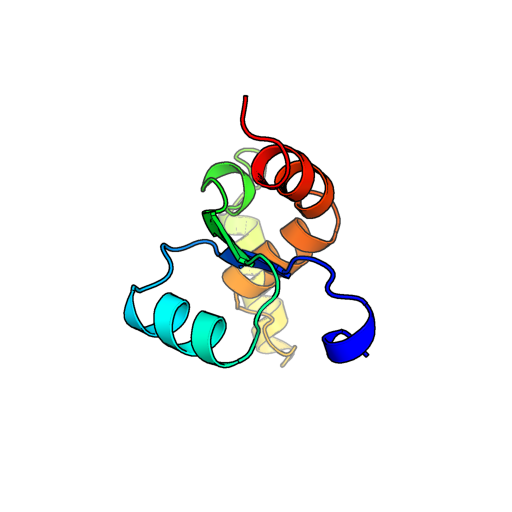699 C CA . SER A 1 82 ? -9.964 -10.501 -2.082 1.00 87.75 82 SER A CA 1
ATOM 700 C C . SER A 1 82 ? -10.809 -10.158 -3.312 1.00 87.75 82 SER A C 1
ATOM 702 O O . SER A 1 82 ? -11.608 -10.991 -3.732 1.00 87.75 82 SER A O 1
ATOM 704 N N . GLY A 1 83 ? -10.686 -8.957 -3.889 1.00 79.12 83 GLY A N 1
ATOM 705 C CA . GLY A 1 83 ? -11.563 -8.587 -5.008 1.00 79.12 83 GLY A CA 1
ATOM 706 C C . GLY A 1 83 ? -11.147 -7.414 -5.889 1.00 79.12 83 GLY A C 1
ATOM 707 O O . GLY A 1 83 ? -11.578 -7.359 -7.035 1.00 79.12 83 GLY A O 1
ATOM 708 N N . VAL A 1 84 ? -10.313 -6.488 -5.412 1.00 73.06 84 VAL A N 1
ATOM 709 C CA . VAL A 1 84 ? -9.959 -5.274 -6.178 1.00 73.06 84 VAL A CA 1
ATOM 710 C C . VAL A 1 84 ? -8.673 -5.464 -6.989 1.00 73.06 84 VAL A C 1
ATOM 712 O O . VAL A 1 84 ? -8.554 -4.954 -8.101 1.00 73.06 84 VAL A O 1
ATOM 715 N N . SER A 1 85 ? -7.738 -6.262 -6.466 1.00 71.94 85 SER A N 1
ATOM 716 C CA . SER A 1 85 ? -6.400 -6.481 -7.027 1.00 71.94 85 SER A CA 1
ATOM 717 C C . SER A 1 85 ? -6.402 -6.996 -8.475 1.00 71.94 85 SER A C 1
ATOM 719 O O . SER A 1 85 ? -5.486 -6.696 -9.230 1.00 71.94 85 SER A O 1
ATOM 721 N N . LEU A 1 86 ? -7.452 -7.692 -8.926 1.00 63.25 86 LEU A N 1
ATOM 722 C CA . LEU A 1 86 ? -7.532 -8.219 -10.298 1.00 63.25 86 LEU A CA 1
ATOM 723 C C . LEU A 1 86 ? -7.702 -7.138 -11.382 1.00 63.25 86 LEU A C 1
ATOM 725 O O . LEU A 1 86 ? -7.429 -7.407 -12.549 1.00 63.25 86 LEU A O 1
ATOM 729 N N . LEU A 1 87 ? -8.142 -5.926 -11.027 1.00 62.81 87 LEU A N 1
ATOM 730 C CA . LEU A 1 87 ? -8.500 -4.881 -11.997 1.00 62.81 87 LEU A CA 1
ATOM 731 C C . LEU A 1 87 ? -7.334 -3.943 -12.359 1.00 62.81 87 LEU A C 1
ATOM 733 O O . LEU A 1 87 ? -7.358 -3.313 -13.414 1.00 62.81 87 LEU A O 1
ATOM 737 N N . LEU A 1 88 ? -6.315 -3.837 -11.503 1.00 65.25 88 LEU A N 1
ATOM 738 C CA . LEU A 1 88 ? -5.211 -2.877 -11.652 1.00 65.25 88 LEU A CA 1
ATOM 739 C C . LEU A 1 88 ? -4.025 -3.340 -12.526 1.00 65.25 88 LEU A C 1
ATOM 741 O O . LEU A 1 88 ? -3.504 -2.513 -13.277 1.00 65.25 88 LEU A O 1
ATOM 745 N N . PRO A 1 89 ? -3.587 -4.616 -12.499 1.00 61.19 89 PRO A N 1
ATOM 746 C CA . PRO A 1 89 ? -2.409 -5.064 -13.245 1.00 61.19 89 PRO A CA 1
ATOM 747 C C . PRO A 1 89 ? -2.560 -4.925 -14.763 1.00 61.19 89 PRO A C 1
ATOM 749 O O . PRO A 1 89 ? -1.582 -4.654 -15.455 1.00 61.19 89 PRO A O 1
ATOM 752 N N . TYR A 1 90 ? -3.785 -5.071 -15.280 1.00 60.44 90 TYR A N 1
ATOM 753 C CA . TYR A 1 90 ? -4.061 -4.993 -16.716 1.00 60.44 90 TYR A CA 1
ATOM 754 C C . TYR A 1 90 ? -3.726 -3.612 -17.302 1.00 60.44 90 TYR A C 1
ATOM 756 O O . TYR A 1 90 ? -3.082 -3.521 -18.344 1.00 60.44 90 TYR A O 1
ATOM 764 N N . ASN A 1 91 ? -4.094 -2.537 -16.599 1.00 61.28 91 ASN A N 1
ATOM 765 C CA . ASN A 1 91 ? -3.907 -1.169 -17.089 1.00 61.28 91 ASN A CA 1
ATOM 766 C C . ASN A 1 91 ? -2.447 -0.693 -17.002 1.00 61.28 91 ASN A C 1
ATOM 768 O O . ASN A 1 91 ? -2.043 0.179 -17.763 1.00 61.28 91 ASN A O 1
ATOM 772 N N . LEU A 1 92 ? -1.646 -1.263 -16.094 1.00 64.12 92 LEU A N 1
ATOM 773 C CA . LEU A 1 92 ? -0.230 -0.908 -15.932 1.00 64.12 92 LEU A CA 1
ATOM 774 C C . LEU A 1 92 ? 0.680 -1.627 -16.936 1.00 64.12 92 LEU A C 1
ATOM 776 O O . LEU A 1 92 ? 1.699 -1.075 -17.341 1.00 64.12 92 LEU A O 1
ATOM 780 N N . ALA A 1 93 ? 0.315 -2.845 -17.346 1.00 58.53 93 ALA A N 1
ATOM 781 C CA . ALA A 1 93 ? 1.072 -3.620 -18.329 1.00 58.53 93 ALA A CA 1
ATOM 782 C C . ALA A 1 93 ? 0.802 -3.191 -19.787 1.00 58.53 93 ALA A C 1
ATOM 784 O O . ALA A 1 93 ? 1.605 -3.494 -20.671 1.00 58.53 93 ALA A O 1
ATOM 785 N N . HIS A 1 94 ? -0.304 -2.480 -20.039 1.00 61.16 94 HIS A N 1
ATOM 786 C CA . HIS A 1 94 ? -0.728 -2.025 -21.367 1.00 61.16 94 HIS A CA 1
ATOM 787 C C . HIS A 1 94 ? -1.180 -0.549 -21.349 1.00 61.16 94 HIS A C 1
ATOM 789 O O . HIS A 1 94 ? -2.376 -0.277 -21.481 1.00 61.16 94 HIS A O 1
ATOM 795 N N . PRO A 1 95 ? -0.257 0.415 -21.172 1.00 54.38 95 PRO A N 1
ATOM 796 C CA . PRO A 1 95 ? -0.584 1.832 -21.331 1.00 54.38 95 PRO A CA 1
ATOM 797 C C . PRO A 1 95 ? -0.990 2.117 -22.790 1.00 54.38 95 PRO A C 1
ATOM 799 O O . PRO A 1 95 ? -0.338 1.612 -23.707 1.00 54.38 95 PRO A O 1
ATOM 802 N N . GLN A 1 96 ? -2.080 2.871 -23.001 1.00 44.53 96 GLN A N 1
ATOM 803 C CA . GLN A 1 96 ? -2.476 3.358 -24.335 1.00 44.53 96 GLN A CA 1
ATOM 804 C C . GLN A 1 96 ? -1.498 4.399 -24.878 1.00 44.53 96 GLN A C 1
ATOM 806 O O . GLN A 1 96 ? -0.963 5.181 -24.057 1.00 44.53 96 GLN A O 1
#

InterPro domains:
  IPR002685 Glycosyl transferase, family 15 [PF01793] (1-85)
  IPR002685 Glycosyl transferase, family 15 [PTHR31121] (1-84)
  IPR029044 Nucleotide-diphospho-sugar transferases [G3DSA:3.90.550.10] (1-91)
  IPR029044 Nucleotide-diphospho-sugar transferases [SSF53448] (1-84)

Organism: NCBI:txid2804962

Sequence (96 aa):
FNHRYQYPWVFLNDEEFTNEFKGLVLLETNTPVYFGLIPKEQWVQPAWIDEGKAEESRHRLKEQNIIYGDSSSYRNMCRFNSGVSLLLPYNLAHPQ

Radius of gyration: 17.13 Å; chains: 1; bounding box: 41×26×48 Å

pLDDT: mean 89.13, std 11.46, range [44.53, 97.88]

Foldseek 3Di:
DCVPVQDEAEAEDCDDDDPVRVVVVVVVDPHHYFYYHDPPCLQADHPPDDVVVQQVQLVVCVVVVNVCSNPRNVVSVVSCVVPVVVPPPVCRVDPD

Secondary structure (DSSP, 8-state):
-HHHH-PPEEEEESSPPPHHHHHHHHHH-SS-EEEEEPPHHHHSPPTTS-HHHHHHHHHHHHHTT-TTTT-HHHHHHHHIIIIIGGGSHHHHHS--